Protein AF-A0A1Q7LPR7-F1 (afdb_monomer_lite)

Structure (mmCIF, N/CA/C/O backbone):
data_AF-A0A1Q7LPR7-F1
#
_entry.id   AF-A0A1Q7LPR7-F1
#
loop_
_atom_site.group_PDB
_atom_site.id
_atom_site.type_symbol
_atom_site.label_atom_id
_atom_site.label_alt_id
_atom_site.label_comp_id
_atom_site.label_asym_id
_atom_site.label_entity_id
_atom_site.label_seq_id
_atom_site.pdbx_PDB_ins_code
_atom_site.Cartn_x
_atom_site.Cartn_y
_atom_site.Cartn_z
_atom_site.occupancy
_atom_site.B_iso_or_equiv
_atom_site.auth_seq_id
_atom_site.auth_comp_id
_atom_site.auth_asym_id
_atom_site.auth_atom_id
_atom_site.pdbx_PDB_model_num
ATOM 1 N N . MET A 1 1 ? 12.268 -11.743 -10.978 1.00 50.31 1 MET A N 1
ATOM 2 C CA . MET A 1 1 ? 11.184 -10.882 -11.494 1.00 50.31 1 MET A CA 1
ATOM 3 C C . MET A 1 1 ? 11.426 -9.463 -11.012 1.00 50.31 1 MET A C 1
ATOM 5 O O . MET A 1 1 ? 11.695 -9.296 -9.826 1.00 50.31 1 MET A O 1
ATOM 9 N N . SER A 1 2 ? 11.388 -8.479 -11.913 1.00 66.75 2 SER A N 1
ATOM 10 C CA . SER A 1 2 ? 11.391 -7.059 -11.532 1.00 66.75 2 SER A CA 1
ATOM 11 C C . SER A 1 2 ? 10.079 -6.719 -10.808 1.00 66.75 2 SER A C 1
ATOM 13 O O . SER A 1 2 ? 9.069 -7.382 -11.047 1.00 66.75 2 SER A O 1
ATOM 15 N N . LEU A 1 3 ? 10.090 -5.768 -9.870 1.00 82.88 3 LEU A N 1
ATOM 16 C CA . LEU A 1 3 ? 8.852 -5.171 -9.354 1.00 82.88 3 LEU A CA 1
ATOM 17 C C . LEU A 1 3 ? 8.545 -3.953 -10.224 1.00 82.88 3 LEU A C 1
ATOM 19 O O . LEU A 1 3 ? 9.444 -3.160 -10.480 1.00 82.88 3 LEU A O 1
ATOM 23 N N . GLU A 1 4 ? 7.301 -3.826 -10.660 1.00 87.69 4 GLU A N 1
ATOM 24 C CA . GLU A 1 4 ? 6.805 -2.694 -11.442 1.00 87.69 4 GLU A CA 1
ATOM 25 C C . GLU A 1 4 ? 5.558 -2.136 -10.750 1.00 87.69 4 GLU A C 1
ATOM 27 O O . GLU A 1 4 ? 4.866 -2.909 -10.073 1.00 87.69 4 GLU A O 1
ATOM 32 N N . PRO A 1 5 ? 5.261 -0.833 -10.892 1.00 89.75 5 PRO A N 1
ATOM 33 C CA . PRO A 1 5 ? 3.999 -0.275 -10.434 1.00 89.75 5 PRO A CA 1
ATOM 34 C C . PRO A 1 5 ? 2.806 -1.036 -11.033 1.00 89.75 5 PRO A C 1
ATOM 36 O O . PRO A 1 5 ? 2.873 -1.538 -12.160 1.00 89.75 5 PRO A O 1
ATOM 39 N N . PRO A 1 6 ? 1.682 -1.121 -10.311 1.00 91.88 6 PRO A N 1
ATOM 40 C CA . PRO A 1 6 ? 0.491 -1.761 -10.821 1.00 91.88 6 PRO A CA 1
ATOM 41 C C . PRO A 1 6 ? -0.112 -0.887 -11.934 1.00 91.88 6 PRO A C 1
ATOM 43 O O . PRO A 1 6 ? -0.072 0.345 -11.859 1.00 91.88 6 PRO A O 1
ATOM 46 N N . PRO A 1 7 ? -0.741 -1.481 -12.957 1.00 92.88 7 PRO A N 1
ATOM 47 C CA . PRO A 1 7 ? -1.448 -0.708 -13.965 1.00 92.88 7 PRO A CA 1
ATOM 48 C C . PRO A 1 7 ? -2.642 0.029 -13.340 1.00 92.88 7 PRO A C 1
ATOM 50 O O . PRO A 1 7 ? -3.268 -0.442 -12.387 1.00 92.88 7 PRO A O 1
ATOM 53 N N . ALA A 1 8 ? -3.032 1.160 -13.932 1.00 91.50 8 ALA A N 1
ATOM 54 C CA . ALA A 1 8 ? -4.057 2.049 -13.375 1.00 91.50 8 ALA A CA 1
ATOM 55 C C . ALA A 1 8 ? -5.411 1.363 -13.083 1.00 91.50 8 ALA A C 1
ATOM 57 O O . ALA A 1 8 ? -6.131 1.772 -12.172 1.00 91.50 8 ALA A O 1
ATOM 58 N N . TRP A 1 9 ? -5.778 0.308 -13.821 1.00 93.38 9 TRP A N 1
ATOM 59 C CA . TRP A 1 9 ? -7.023 -0.426 -13.568 1.00 93.38 9 TRP A CA 1
ATOM 60 C C . TRP A 1 9 ? -7.014 -1.180 -12.228 1.00 93.38 9 TRP A C 1
ATOM 62 O O . TRP A 1 9 ? -8.065 -1.270 -11.593 1.00 93.38 9 TRP A O 1
ATOM 72 N N . VAL A 1 10 ? -5.851 -1.657 -11.767 1.00 95.44 10 VAL A N 1
ATOM 73 C CA . VAL A 1 10 ? -5.694 -2.312 -10.457 1.00 95.44 10 VAL A CA 1
ATOM 74 C C . VAL A 1 10 ? -5.910 -1.290 -9.346 1.00 95.44 10 VAL A C 1
ATOM 76 O O . VAL A 1 10 ? -6.716 -1.525 -8.449 1.00 95.44 10 VAL A O 1
ATOM 79 N N . LEU A 1 11 ? -5.278 -0.115 -9.452 1.00 94.94 11 LEU A N 1
ATOM 80 C CA . LEU A 1 11 ? -5.441 0.979 -8.486 1.00 94.94 11 LEU A CA 1
ATOM 81 C C . LEU A 1 11 ? -6.899 1.450 -8.406 1.00 94.94 11 LEU A C 1
ATOM 83 O O . LEU A 1 11 ? -7.449 1.613 -7.316 1.00 94.94 11 LEU A O 1
ATOM 87 N N . ARG A 1 12 ? -7.576 1.599 -9.554 1.00 94.69 12 ARG A N 1
ATOM 88 C CA . ARG A 1 12 ? -9.011 1.931 -9.586 1.00 94.69 12 ARG A CA 1
ATOM 89 C C . ARG A 1 12 ? -9.866 0.866 -8.899 1.00 94.69 12 ARG A C 1
ATOM 91 O O . ARG A 1 12 ? -10.773 1.217 -8.146 1.00 94.69 12 ARG A O 1
ATOM 98 N N . ALA A 1 13 ? -9.577 -0.417 -9.117 1.00 95.88 13 ALA A N 1
ATOM 99 C CA . ALA A 1 13 ? -10.288 -1.508 -8.453 1.00 95.88 13 ALA A CA 1
ATOM 100 C C . ALA A 1 13 ? -10.053 -1.515 -6.930 1.00 95.88 13 ALA A C 1
ATOM 102 O O . ALA A 1 13 ? -11.010 -1.674 -6.165 1.00 95.88 13 ALA A O 1
ATOM 103 N N . ALA A 1 14 ? -8.816 -1.280 -6.483 1.00 96.50 14 ALA A N 1
ATOM 104 C CA . ALA A 1 14 ? -8.454 -1.192 -5.069 1.00 96.50 14 ALA A CA 1
ATOM 105 C C . ALA A 1 14 ? -9.176 -0.027 -4.367 1.00 96.50 14 ALA A C 1
ATOM 107 O O . ALA A 1 14 ? -9.803 -0.212 -3.322 1.00 96.50 14 ALA A O 1
ATOM 108 N N . ARG A 1 15 ? -9.203 1.159 -4.986 1.00 95.19 15 ARG A N 1
ATOM 109 C CA . ARG A 1 15 ? -9.953 2.322 -4.479 1.00 95.19 15 ARG A CA 1
ATOM 110 C C . ARG A 1 15 ? -11.455 2.102 -4.456 1.00 95.19 15 ARG A C 1
ATOM 112 O O . ARG A 1 15 ? -12.104 2.464 -3.481 1.00 95.19 15 ARG A O 1
ATOM 119 N N . ALA A 1 16 ? -12.024 1.490 -5.494 1.00 95.81 16 ALA A N 1
ATOM 120 C CA . ALA A 1 16 ? -13.450 1.169 -5.514 1.00 95.81 16 ALA A CA 1
ATOM 121 C C . ALA A 1 16 ? -13.827 0.242 -4.345 1.00 95.81 16 ALA A C 1
ATOM 123 O O . ALA A 1 16 ? -14.868 0.424 -3.710 1.00 95.81 16 ALA A O 1
ATOM 124 N N . ARG A 1 17 ? -12.956 -0.722 -4.011 1.00 95.81 17 ARG A N 1
ATOM 125 C CA . ARG A 1 17 ? -13.112 -1.581 -2.828 1.00 95.81 17 ARG A CA 1
ATOM 126 C C . ARG A 1 17 ? -12.983 -0.800 -1.523 1.00 95.81 17 ARG A C 1
ATOM 128 O O . ARG A 1 17 ? -13.830 -0.983 -0.644 1.00 95.81 17 ARG A O 1
ATOM 135 N N . LEU A 1 18 ? -11.987 0.078 -1.405 1.00 94.44 18 LEU A N 1
ATOM 136 C CA . LEU A 1 18 ? -11.812 0.951 -0.243 1.00 94.44 18 LEU A CA 1
ATOM 137 C C . LEU A 1 18 ? -13.039 1.838 -0.018 1.00 94.44 18 LEU A C 1
ATOM 139 O O . LEU A 1 18 ? -13.600 1.820 1.068 1.00 94.44 18 LEU A O 1
ATOM 143 N N . ASN A 1 19 ? -13.518 2.531 -1.050 1.00 94.69 19 ASN A N 1
ATOM 144 C CA . ASN A 1 19 ? -14.674 3.425 -0.963 1.00 94.69 19 ASN A CA 1
ATOM 145 C C . ASN A 1 19 ? -15.959 2.689 -0.571 1.00 94.69 19 ASN A C 1
ATOM 147 O O . ASN A 1 19 ? -16.787 3.239 0.144 1.00 94.69 19 ASN A O 1
ATOM 151 N N . ARG A 1 20 ? -16.128 1.438 -1.017 1.00 95.56 20 ARG A N 1
ATOM 152 C CA . AR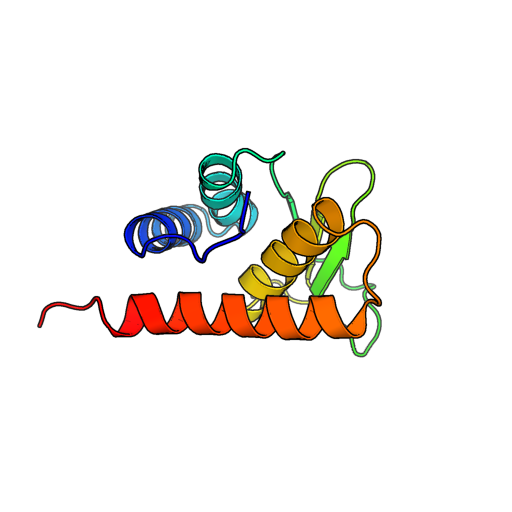G A 1 20 ? -17.298 0.620 -0.672 1.00 95.56 20 ARG A CA 1
ATOM 153 C C . ARG A 1 20 ? -17.268 0.108 0.767 1.00 95.56 20 ARG A C 1
ATOM 155 O O . ARG A 1 20 ? -18.320 -0.098 1.363 1.00 95.56 20 ARG A O 1
ATOM 162 N N . THR A 1 21 ? -16.086 -0.215 1.283 1.00 94.25 21 THR A N 1
ATOM 163 C CA . THR A 1 21 ? -15.940 -0.937 2.560 1.00 94.25 21 THR A CA 1
ATOM 164 C C . THR A 1 21 ? -15.439 -0.065 3.698 1.00 94.25 21 THR A C 1
ATOM 166 O O . THR A 1 21 ? -15.550 -0.468 4.852 1.00 94.25 21 THR A O 1
ATOM 169 N N . HIS A 1 22 ? -14.862 1.089 3.367 1.00 90.94 22 HIS A N 1
ATOM 170 C CA . HIS A 1 22 ? -14.111 1.963 4.260 1.00 90.94 22 HIS A CA 1
ATOM 171 C C . HIS A 1 22 ? -12.975 1.238 5.005 1.00 90.94 22 HIS A C 1
ATOM 173 O O . HIS A 1 22 ? -12.629 1.604 6.124 1.00 90.94 22 HIS A O 1
ATOM 179 N N . LYS A 1 23 ? -12.395 0.183 4.408 1.00 91.50 23 LYS A N 1
ATOM 180 C CA . LYS A 1 23 ? -11.332 -0.631 5.020 1.00 91.50 23 LYS A CA 1
ATOM 181 C C . LYS A 1 23 ? -10.100 -0.720 4.127 1.00 91.50 23 LYS A C 1
ATOM 183 O O . LYS A 1 23 ? -10.175 -1.250 3.021 1.00 91.50 23 LYS A O 1
ATOM 188 N N . TRP A 1 24 ? -8.945 -0.319 4.659 1.00 93.38 24 TRP A N 1
ATOM 189 C CA . TRP A 1 24 ? -7.650 -0.444 3.977 1.00 93.38 24 TRP A CA 1
ATOM 190 C C . TRP A 1 24 ? -7.293 -1.886 3.611 1.00 93.38 24 TRP A C 1
ATOM 192 O O . TRP A 1 24 ? -6.748 -2.120 2.540 1.00 93.38 24 TRP A O 1
ATOM 202 N N . SER A 1 25 ? -7.683 -2.880 4.414 1.00 93.44 25 SER A N 1
ATOM 203 C CA . SER A 1 25 ? -7.463 -4.287 4.042 1.00 93.44 25 SER A CA 1
ATOM 204 C C . SER A 1 25 ? -8.144 -4.667 2.724 1.00 93.44 25 SER A C 1
ATOM 206 O O . SER A 1 25 ? -7.562 -5.400 1.942 1.00 93.44 25 SER A O 1
ATOM 208 N N . ALA A 1 26 ? -9.317 -4.103 2.409 1.00 94.19 26 ALA A N 1
ATOM 209 C CA . ALA A 1 26 ? -9.990 -4.382 1.138 1.00 94.19 26 ALA A CA 1
ATOM 210 C C . ALA A 1 26 ? -9.275 -3.748 -0.069 1.00 94.19 26 ALA A C 1
ATOM 212 O O . ALA A 1 26 ? -9.398 -4.248 -1.187 1.00 94.19 26 ALA A O 1
ATOM 213 N N . TYR A 1 27 ? -8.549 -2.646 0.148 1.00 95.94 27 TYR A N 1
ATOM 214 C CA . TYR A 1 27 ? -7.642 -2.075 -0.847 1.00 95.94 27 TYR A CA 1
ATOM 215 C C . TYR A 1 27 ? -6.476 -3.036 -1.098 1.00 95.94 27 TYR A C 1
ATOM 217 O O . TYR A 1 27 ? -6.195 -3.403 -2.239 1.00 95.94 27 TYR A O 1
ATOM 225 N N . PHE A 1 28 ? -5.831 -3.483 -0.018 1.00 95.69 28 PHE A N 1
ATOM 226 C CA . PHE A 1 28 ? -4.668 -4.355 -0.098 1.00 95.69 28 PHE A CA 1
ATOM 227 C C . PHE A 1 28 ? -4.992 -5.753 -0.616 1.00 95.69 28 PHE A C 1
ATOM 229 O O . PHE A 1 28 ? -4.156 -6.313 -1.305 1.00 95.69 28 PHE A O 1
ATOM 236 N N . ASP A 1 29 ? -6.197 -6.284 -0.404 1.00 95.62 29 ASP A N 1
ATOM 237 C CA . ASP A 1 29 ? -6.612 -7.561 -0.995 1.00 95.62 29 ASP A CA 1
ATOM 238 C C . ASP A 1 29 ? -6.491 -7.544 -2.530 1.00 95.62 29 ASP A C 1
ATOM 240 O O . ASP A 1 29 ? -5.996 -8.496 -3.129 1.00 95.62 29 ASP A O 1
ATOM 244 N N . VAL A 1 30 ? -6.889 -6.442 -3.182 1.00 97.00 30 VAL A N 1
ATOM 245 C CA . VAL A 1 30 ? -6.755 -6.289 -4.643 1.00 97.00 30 VAL A CA 1
ATOM 246 C C . VAL A 1 30 ? -5.282 -6.251 -5.051 1.00 97.00 30 VAL A C 1
ATOM 248 O O . VAL A 1 30 ? -4.884 -6.915 -6.008 1.00 97.00 30 VAL A O 1
ATOM 251 N N . MET A 1 31 ? -4.473 -5.494 -4.311 1.00 96.50 31 MET A N 1
ATOM 252 C CA . MET A 1 31 ? -3.042 -5.348 -4.579 1.00 96.50 31 MET A CA 1
ATOM 253 C C . MET A 1 31 ? -2.284 -6.665 -4.356 1.00 96.50 31 MET A C 1
ATOM 255 O O . MET A 1 31 ? -1.471 -7.054 -5.190 1.00 96.50 31 MET A O 1
ATOM 259 N N . SER A 1 32 ? -2.580 -7.384 -3.273 1.00 94.56 32 SER A N 1
ATOM 260 C CA . SER A 1 32 ? -1.993 -8.685 -2.943 1.00 94.56 32 SER A CA 1
ATOM 261 C C . SER A 1 32 ? -2.303 -9.735 -4.006 1.00 94.56 32 SER A C 1
ATOM 263 O O . SER A 1 32 ? -1.408 -10.491 -4.373 1.00 94.56 32 SER A O 1
ATOM 265 N N . VAL A 1 33 ? -3.527 -9.749 -4.552 1.00 95.19 33 VAL A N 1
ATOM 266 C CA . VAL A 1 33 ? -3.888 -10.629 -5.677 1.00 95.19 33 VAL A CA 1
ATOM 267 C C . VAL A 1 33 ? -3.083 -10.284 -6.931 1.00 95.19 33 VAL A C 1
ATOM 269 O O . VAL A 1 33 ? -2.590 -11.189 -7.595 1.00 95.19 33 VAL A O 1
ATOM 272 N N . TYR A 1 34 ? -2.916 -8.996 -7.255 1.00 95.50 34 TYR A N 1
ATOM 273 C CA . TYR A 1 34 ? -2.127 -8.581 -8.423 1.00 95.50 34 TYR A CA 1
ATOM 274 C C . TYR A 1 34 ? -0.652 -8.997 -8.317 1.00 95.50 34 TYR A C 1
ATOM 276 O O . TYR A 1 34 ? -0.075 -9.471 -9.293 1.00 95.50 34 TYR A O 1
ATOM 284 N N . TYR A 1 35 ? -0.045 -8.840 -7.139 1.00 93.12 35 TYR A N 1
ATOM 285 C CA . TYR A 1 35 ? 1.365 -9.176 -6.919 1.00 93.12 35 TYR A CA 1
ATOM 286 C C . TYR A 1 35 ? 1.626 -10.643 -6.563 1.00 93.12 35 TYR A C 1
ATOM 288 O O . TYR A 1 35 ? 2.793 -10.995 -6.383 1.00 93.12 35 TYR A O 1
ATOM 296 N N . ASP A 1 36 ? 0.579 -11.468 -6.466 1.00 91.88 36 ASP A N 1
ATOM 297 C CA . ASP A 1 36 ? 0.643 -12.869 -6.037 1.00 91.88 36 ASP A CA 1
ATOM 298 C C . ASP A 1 36 ? 1.388 -13.041 -4.697 1.00 91.88 36 ASP A C 1
ATOM 300 O O . ASP A 1 36 ? 2.357 -13.790 -4.564 1.00 91.88 36 ASP A O 1
ATOM 304 N N . ILE A 1 37 ? 0.962 -12.269 -3.690 1.00 89.50 37 ILE A N 1
ATOM 305 C CA . ILE A 1 37 ? 1.501 -12.321 -2.323 1.00 89.50 37 ILE A CA 1
ATOM 306 C C . ILE A 1 37 ? 0.407 -12.610 -1.294 1.00 89.50 37 ILE A C 1
ATOM 308 O O . ILE A 1 37 ? -0.789 -12.482 -1.558 1.00 89.50 37 ILE A O 1
ATOM 312 N N . ALA A 1 38 ? 0.825 -12.962 -0.075 1.00 90.25 38 ALA A N 1
ATOM 313 C CA . ALA A 1 38 ? -0.095 -13.130 1.044 1.00 90.25 38 ALA A CA 1
ATOM 314 C C . ALA A 1 38 ? -0.929 -11.849 1.293 1.00 90.25 38 ALA A C 1
ATOM 316 O O . ALA A 1 38 ? -0.421 -10.737 1.099 1.00 90.25 38 ALA A O 1
ATOM 317 N N . PRO A 1 39 ? -2.190 -11.977 1.752 1.00 91.31 39 PRO A N 1
ATOM 318 C CA . PRO A 1 39 ? -3.024 -10.823 2.077 1.00 91.31 39 PRO A CA 1
ATOM 319 C C . PRO A 1 39 ? -2.370 -9.921 3.126 1.00 91.31 39 PRO A C 1
ATOM 321 O O . PRO A 1 39 ? -1.957 -10.396 4.189 1.00 91.31 39 PRO A O 1
ATOM 324 N N . VAL A 1 40 ? -2.316 -8.620 2.837 1.00 92.88 40 VAL A N 1
ATOM 325 C CA . VAL A 1 40 ? -1.814 -7.607 3.771 1.00 92.88 40 VAL A CA 1
ATOM 326 C C . VAL A 1 40 ? -2.980 -7.035 4.572 1.00 92.88 40 VAL A C 1
ATOM 328 O O . VAL A 1 40 ? -3.918 -6.452 4.027 1.00 92.88 40 VAL A O 1
ATOM 331 N N . LYS A 1 41 ? -2.935 -7.201 5.895 1.00 92.94 41 LYS A N 1
ATOM 332 C CA . LYS A 1 41 ? -3.938 -6.629 6.803 1.00 92.94 41 LYS A CA 1
ATOM 333 C C . LYS A 1 41 ? -3.615 -5.172 7.115 1.00 92.94 41 LYS A C 1
ATOM 335 O O . LYS A 1 41 ? -2.478 -4.736 6.977 1.00 92.94 41 LYS A O 1
ATOM 340 N N . ALA A 1 42 ? -4.620 -4.434 7.580 1.00 91.56 42 ALA A N 1
ATOM 341 C CA . ALA A 1 42 ? -4.461 -3.047 7.999 1.00 91.56 42 ALA A CA 1
ATOM 342 C C . ALA A 1 42 ? -5.240 -2.779 9.288 1.00 91.56 42 ALA A C 1
ATOM 344 O O . ALA A 1 42 ? -6.400 -3.186 9.385 1.00 91.56 42 ALA A O 1
ATOM 345 N N . LEU A 1 43 ? -4.626 -2.101 10.259 1.00 91.38 43 LEU A N 1
ATOM 346 C CA . LEU A 1 43 ? -5.288 -1.701 11.505 1.00 91.38 43 LEU A CA 1
ATOM 347 C C . LEU A 1 43 ? -4.747 -0.383 12.058 1.00 91.38 43 LEU A C 1
ATOM 349 O O . LEU A 1 43 ? -3.661 0.063 11.696 1.00 91.38 4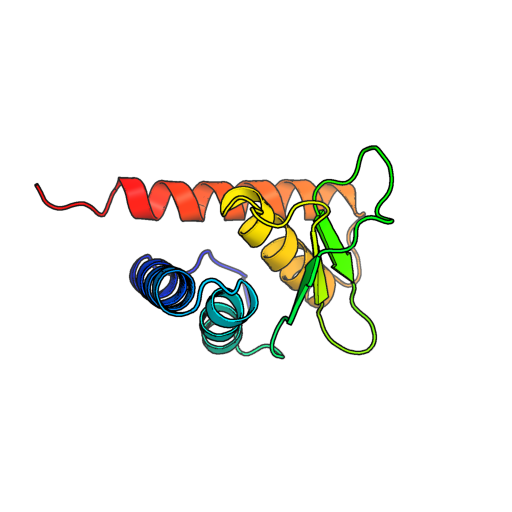3 LEU A O 1
ATOM 353 N N . VAL A 1 44 ? -5.519 0.229 12.955 1.00 89.56 44 VAL A N 1
ATOM 354 C CA . VAL A 1 44 ? -5.097 1.425 13.686 1.00 89.56 44 VAL A CA 1
ATOM 355 C C . VAL A 1 44 ? -4.368 1.003 14.958 1.00 89.56 44 VAL A C 1
ATOM 357 O O . VAL A 1 44 ? -4.925 0.263 15.768 1.00 89.56 44 VAL A O 1
ATOM 360 N N . ASN A 1 45 ? -3.143 1.488 15.144 1.00 91.25 45 ASN A N 1
ATOM 361 C CA . ASN A 1 45 ? -2.349 1.305 16.351 1.00 91.25 45 ASN A CA 1
ATOM 362 C C . ASN A 1 45 ? -1.949 2.678 16.936 1.00 91.25 45 ASN A C 1
ATOM 364 O O . ASN A 1 45 ? -0.972 3.291 16.497 1.00 91.25 45 ASN A O 1
ATOM 368 N N . PRO A 1 46 ? -2.666 3.172 17.962 1.00 87.19 46 PRO A N 1
ATOM 369 C CA . PRO A 1 46 ? -2.349 4.446 18.614 1.00 87.19 46 PRO A CA 1
ATOM 370 C C . PRO A 1 46 ? -1.004 4.459 19.355 1.00 87.19 46 PRO A C 1
ATOM 372 O O . PRO A 1 46 ? -0.515 5.530 19.712 1.00 87.19 46 PRO A O 1
ATOM 375 N N . GLN A 1 47 ? -0.414 3.287 19.612 1.00 90.06 47 GLN A N 1
ATOM 376 C CA . GLN A 1 47 ? 0.836 3.134 20.362 1.00 90.06 47 GLN A CA 1
ATOM 377 C C . GLN A 1 47 ? 2.085 3.283 19.484 1.00 90.06 47 GLN A C 1
ATOM 379 O O . GLN A 1 47 ? 3.201 3.208 19.999 1.00 90.06 47 GLN A O 1
ATOM 384 N N . LEU A 1 48 ? 1.922 3.511 18.175 1.00 87.94 48 LEU A N 1
ATOM 385 C CA . LEU A 1 48 ? 3.043 3.811 17.290 1.00 87.94 48 LEU A CA 1
ATOM 386 C C . LEU A 1 48 ? 3.842 5.014 17.802 1.00 87.94 48 LEU A C 1
ATOM 388 O O . LEU A 1 48 ? 3.288 5.991 18.325 1.00 87.94 48 LEU A O 1
ATOM 392 N N . GLY A 1 49 ? 5.164 4.942 17.613 1.00 85.19 49 GLY A N 1
ATOM 393 C CA . GLY A 1 49 ? 6.100 5.980 18.032 1.00 85.19 49 GLY A CA 1
ATOM 394 C C . GLY A 1 49 ? 5.639 7.377 17.609 1.00 85.19 49 GLY A C 1
ATOM 395 O O . GLY A 1 49 ? 4.946 7.560 16.608 1.00 85.19 49 GLY A O 1
ATOM 396 N N . SER A 1 50 ? 6.012 8.404 18.375 1.00 81.81 50 SER A N 1
ATOM 397 C CA . SER A 1 50 ? 5.508 9.771 18.165 1.00 81.81 50 SER A CA 1
ATOM 398 C C . SER A 1 50 ? 5.703 10.293 16.734 1.00 81.81 50 SER A C 1
ATOM 400 O O . SER A 1 50 ? 4.861 11.053 16.264 1.00 81.81 50 SER A O 1
ATOM 402 N N . LYS A 1 51 ? 6.746 9.823 16.038 1.00 84.88 51 LYS A N 1
ATOM 403 C CA . LYS A 1 51 ? 7.123 10.198 14.666 1.00 84.88 51 LYS A CA 1
ATOM 404 C C . LYS A 1 51 ? 6.609 9.256 13.564 1.00 84.88 51 LYS A C 1
ATOM 406 O O . LYS A 1 51 ? 6.857 9.528 12.397 1.00 84.88 51 LYS A O 1
ATOM 411 N N . ILE A 1 52 ? 5.944 8.155 13.911 1.00 85.00 52 ILE A N 1
ATOM 412 C CA . ILE A 1 52 ? 5.525 7.116 12.961 1.00 85.00 52 ILE A CA 1
ATOM 413 C C . ILE A 1 52 ? 4.047 7.329 12.613 1.00 85.00 52 ILE A C 1
ATOM 415 O O . ILE A 1 52 ? 3.193 7.314 13.500 1.00 85.00 52 ILE A O 1
ATOM 419 N N . VAL A 1 53 ? 3.748 7.545 11.329 1.00 87.19 53 VAL A N 1
ATOM 420 C CA . VAL A 1 53 ? 2.369 7.699 10.819 1.00 87.19 53 VAL A CA 1
ATOM 421 C C . VAL A 1 53 ? 1.778 6.347 10.422 1.00 87.19 53 VAL A C 1
ATOM 423 O O . VAL A 1 53 ? 0.604 6.080 10.690 1.00 87.19 53 VAL A O 1
ATOM 426 N N . ALA A 1 54 ? 2.595 5.488 9.821 1.00 90.50 54 ALA A N 1
ATOM 427 C CA . ALA A 1 54 ? 2.298 4.088 9.590 1.00 90.50 54 ALA A CA 1
ATOM 428 C C . ALA A 1 54 ? 3.593 3.265 9.621 1.00 90.50 54 ALA A C 1
ATOM 430 O O . ALA A 1 54 ? 4.680 3.838 9.571 1.00 90.50 54 ALA A O 1
ATOM 431 N N . GLN A 1 55 ? 3.467 1.950 9.762 1.00 91.56 55 GLN A N 1
ATOM 432 C CA . GLN A 1 55 ? 4.571 1.003 9.629 1.00 91.56 55 GLN A CA 1
ATOM 433 C C . GLN A 1 55 ? 4.054 -0.332 9.095 1.00 91.56 55 GLN A C 1
ATOM 435 O O . GLN A 1 55 ? 2.969 -0.776 9.484 1.00 91.56 55 GLN A O 1
ATOM 440 N N . TYR A 1 56 ? 4.837 -1.011 8.261 1.00 88.25 56 TYR A N 1
ATOM 441 C CA . TYR A 1 56 ? 4.626 -2.429 7.991 1.00 88.25 56 TYR A CA 1
ATOM 442 C C . TYR A 1 56 ? 5.304 -3.311 9.061 1.00 88.25 56 TYR A C 1
ATOM 444 O O . TYR A 1 56 ? 6.373 -3.000 9.585 1.00 88.25 56 TYR A O 1
ATOM 452 N N . SER A 1 57 ? 4.695 -4.460 9.345 1.00 86.31 57 SER A N 1
ATOM 453 C CA . SER A 1 57 ? 5.236 -5.547 10.161 1.00 86.31 57 SER A CA 1
ATOM 454 C C . SER A 1 57 ? 5.114 -6.874 9.408 1.00 86.31 57 SER A C 1
ATOM 456 O O . SER A 1 57 ? 4.127 -7.125 8.710 1.00 86.31 57 SER A O 1
ATOM 458 N N . SER A 1 58 ? 6.138 -7.725 9.507 1.00 73.25 58 SER A N 1
ATOM 459 C CA . SER A 1 58 ? 6.259 -8.971 8.736 1.00 73.25 58 SER A CA 1
ATOM 460 C C . SER A 1 58 ? 5.781 -10.233 9.467 1.00 73.25 58 SER A C 1
ATOM 462 O O . SER A 1 58 ? 5.722 -11.292 8.840 1.00 73.25 58 SER A O 1
ATOM 464 N N . THR A 1 59 ? 5.427 -10.167 10.757 1.00 63.53 59 THR A N 1
ATOM 465 C CA . THR A 1 59 ? 5.190 -11.355 11.600 1.00 63.53 59 THR A CA 1
ATOM 466 C C . THR A 1 59 ? 3.814 -11.374 12.277 1.00 63.53 59 THR A C 1
ATOM 468 O O . THR A 1 59 ? 3.406 -10.373 12.863 1.00 63.53 59 THR A O 1
ATOM 471 N N . PRO A 1 60 ? 3.093 -12.519 12.306 1.00 67.50 60 PRO A N 1
ATOM 472 C CA . PRO A 1 60 ? 3.188 -13.721 11.457 1.00 67.50 60 PRO A CA 1
ATOM 473 C C . PRO A 1 60 ? 2.475 -13.577 10.093 1.00 67.50 60 PRO A C 1
ATOM 475 O O . PRO A 1 60 ? 2.513 -14.496 9.280 1.00 67.50 60 PRO A O 1
ATOM 478 N N . ALA A 1 61 ? 1.814 -12.445 9.841 1.00 81.62 61 ALA A N 1
ATOM 479 C CA . ALA A 1 61 ? 1.191 -12.094 8.567 1.00 81.62 61 ALA A CA 1
ATOM 480 C C . ALA A 1 61 ? 1.534 -10.635 8.231 1.00 81.62 61 ALA A C 1
ATOM 482 O O . ALA A 1 61 ? 1.644 -9.839 9.167 1.00 81.62 61 ALA A O 1
ATOM 483 N N . PRO A 1 62 ? 1.672 -10.265 6.943 1.00 87.44 62 PRO A N 1
ATOM 484 C CA . PRO A 1 62 ? 1.926 -8.884 6.559 1.00 87.44 62 PRO A CA 1
ATOM 485 C C . PRO A 1 62 ? 0.845 -7.955 7.114 1.00 87.44 62 PRO A C 1
ATOM 487 O O . PRO A 1 62 ? -0.350 -8.144 6.861 1.00 87.44 62 PRO A O 1
ATOM 490 N N . LEU A 1 63 ? 1.266 -6.963 7.888 1.00 92.56 63 LEU A N 1
ATOM 491 C CA . LEU A 1 63 ? 0.377 -6.030 8.559 1.00 92.56 63 LEU A CA 1
ATOM 492 C C . LEU A 1 63 ? 0.877 -4.607 8.353 1.00 92.56 63 LEU A C 1
ATOM 494 O O . LEU A 1 63 ? 2.045 -4.339 8.591 1.00 92.56 63 LEU A O 1
ATOM 498 N N . ILE A 1 64 ? -0.015 -3.702 7.965 1.00 93.38 64 ILE A N 1
ATOM 499 C CA . ILE A 1 64 ? 0.234 -2.262 7.965 1.00 93.38 64 ILE A CA 1
ATOM 500 C C . ILE A 1 64 ? -0.527 -1.651 9.138 1.00 93.38 64 ILE A C 1
ATOM 502 O O . ILE A 1 64 ? -1.755 -1.723 9.221 1.00 93.38 64 ILE A O 1
ATOM 506 N N . GLU A 1 65 ? 0.207 -1.057 10.064 1.00 92.88 65 GLU A N 1
ATOM 507 C CA . GLU A 1 65 ? -0.343 -0.352 11.212 1.00 92.88 65 GLU A CA 1
ATOM 508 C C . GLU A 1 65 ? -0.309 1.143 10.931 1.00 92.88 65 GLU A C 1
ATOM 510 O O . GLU A 1 65 ? 0.732 1.664 10.549 1.00 92.88 65 GLU A O 1
ATOM 515 N N . SER A 1 66 ? -1.420 1.848 11.138 1.00 91.88 66 SER A N 1
ATOM 516 C CA . SER A 1 66 ? -1.460 3.310 11.054 1.00 91.88 66 SER A CA 1
ATOM 517 C C . SER A 1 66 ? -1.796 3.927 12.398 1.00 91.88 66 SER A C 1
ATOM 519 O O . SER A 1 66 ? -2.554 3.371 13.186 1.00 91.88 66 SER A O 1
ATOM 521 N N . LYS A 1 67 ? -1.258 5.114 12.662 1.00 88.19 67 LYS A N 1
ATOM 522 C CA . LYS A 1 67 ? -1.568 5.870 13.873 1.00 88.19 67 LYS A CA 1
ATOM 523 C C . LYS A 1 67 ? -2.946 6.532 13.813 1.00 88.19 67 LYS A C 1
ATOM 525 O O . LYS A 1 67 ? -3.536 6.800 14.856 1.00 88.19 67 LYS A O 1
ATOM 530 N N . ALA A 1 68 ? -3.443 6.806 12.607 1.00 81.06 68 ALA A N 1
ATOM 531 C CA . ALA A 1 68 ? -4.707 7.489 12.364 1.00 81.06 68 ALA A CA 1
ATOM 532 C C . ALA A 1 68 ? -5.725 6.557 11.697 1.00 81.06 68 ALA A C 1
ATOM 534 O O . ALA A 1 68 ? -5.364 5.677 10.919 1.00 81.06 68 ALA A O 1
ATOM 535 N N . GLU A 1 69 ? -7.013 6.794 11.956 1.00 75.50 69 GLU A N 1
ATOM 536 C CA . GLU A 1 69 ? -8.105 6.093 11.267 1.00 75.50 69 GLU A CA 1
ATOM 537 C C . GLU A 1 69 ? -8.112 6.396 9.761 1.00 75.50 69 GLU A C 1
ATOM 539 O O . GLU A 1 69 ? -8.348 5.513 8.935 1.00 75.50 69 GLU A O 1
ATOM 544 N N . THR A 1 70 ? -7.787 7.636 9.392 1.00 77.25 70 THR A N 1
ATOM 545 C CA . THR A 1 70 ? -7.697 8.106 8.009 1.00 77.25 70 THR A CA 1
ATOM 546 C C . THR A 1 70 ? -6.245 8.139 7.532 1.00 77.25 70 THR A C 1
ATOM 548 O O . THR A 1 70 ? -5.628 9.193 7.389 1.00 77.25 70 THR A O 1
ATOM 551 N N . MET A 1 71 ? -5.675 6.963 7.267 1.00 89.56 71 MET A N 1
ATOM 552 C CA . MET A 1 71 ? -4.398 6.860 6.550 1.00 89.56 71 MET A CA 1
ATOM 553 C C . MET A 1 71 ? -4.549 7.393 5.115 1.00 89.56 71 MET A C 1
ATOM 555 O O . MET A 1 71 ? -5.573 7.154 4.477 1.00 89.56 71 MET A O 1
ATOM 559 N N . SER A 1 72 ? -3.549 8.120 4.604 1.00 92.19 72 SER A N 1
ATOM 560 C CA . SER A 1 72 ? -3.542 8.576 3.206 1.00 92.19 72 SER A CA 1
ATOM 561 C C . SER A 1 72 ? -3.198 7.426 2.255 1.00 92.19 72 SER A C 1
ATOM 563 O O . SER A 1 72 ? -2.504 6.486 2.639 1.00 92.19 72 SER A O 1
ATOM 565 N N . GLU A 1 73 ? -3.624 7.509 0.993 1.00 93.19 73 GLU A N 1
ATOM 566 C CA . GLU A 1 73 ? -3.256 6.491 0.005 1.00 93.19 73 GLU A CA 1
ATOM 567 C C . GLU A 1 73 ? -1.755 6.460 -0.289 1.00 93.19 73 GLU A C 1
ATOM 569 O O . GLU A 1 73 ? -1.200 5.379 -0.456 1.00 93.19 73 GLU A O 1
ATOM 574 N N . GLN A 1 74 ? -1.084 7.615 -0.279 1.00 94.19 74 GLN A N 1
ATOM 575 C CA . GLN A 1 74 ? 0.371 7.676 -0.413 1.00 94.19 74 GLN A CA 1
ATOM 576 C C . GLN A 1 74 ? 1.053 6.855 0.686 1.00 94.19 74 GLN A C 1
ATOM 578 O O . GLN A 1 74 ? 1.890 6.008 0.397 1.00 94.19 74 GLN A O 1
ATOM 583 N N . THR A 1 75 ? 0.650 7.066 1.943 1.00 94.31 75 THR A N 1
ATOM 584 C CA . THR A 1 75 ? 1.175 6.329 3.101 1.00 94.31 75 THR A CA 1
ATOM 585 C C . THR A 1 75 ? 0.858 4.837 3.002 1.00 94.31 75 THR A C 1
ATOM 587 O O . THR A 1 75 ? 1.719 4.001 3.257 1.00 94.31 75 THR A O 1
ATOM 590 N N . ALA A 1 76 ? -0.365 4.492 2.597 1.00 93.62 76 ALA A N 1
ATOM 591 C CA . ALA A 1 76 ? -0.788 3.108 2.431 1.00 93.62 76 ALA A CA 1
ATOM 592 C C . ALA A 1 76 ? 0.049 2.372 1.373 1.00 93.62 76 ALA A C 1
ATOM 594 O O . ALA A 1 76 ? 0.497 1.248 1.599 1.00 93.62 76 ALA A O 1
ATOM 595 N N . LEU A 1 77 ? 0.264 3.014 0.222 1.00 95.31 77 LEU A N 1
ATOM 596 C CA . LEU A 1 77 ? 1.077 2.486 -0.867 1.00 95.31 77 LEU A CA 1
ATOM 597 C C . LEU A 1 77 ? 2.545 2.385 -0.468 1.00 95.31 77 LEU A C 1
ATOM 599 O O . LEU A 1 77 ? 3.153 1.354 -0.741 1.00 95.31 77 LEU A O 1
ATOM 603 N N . HIS A 1 78 ? 3.086 3.400 0.213 1.00 95.62 78 HIS A N 1
ATOM 604 C CA . HIS 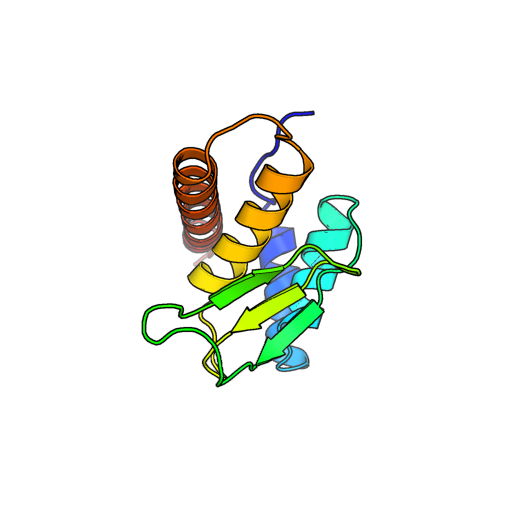A 1 78 ? 4.447 3.368 0.740 1.00 95.62 78 HIS A CA 1
ATOM 605 C C . HIS A 1 78 ? 4.665 2.106 1.581 1.00 95.62 78 HIS A C 1
ATOM 607 O O . HIS A 1 78 ? 5.511 1.286 1.242 1.00 95.62 78 HIS A O 1
ATOM 613 N N . GLU A 1 79 ? 3.864 1.881 2.628 1.00 94.88 79 GLU A N 1
ATOM 614 C CA . GLU A 1 79 ? 4.074 0.727 3.515 1.00 94.88 79 GLU A CA 1
ATOM 615 C C . GLU A 1 79 ? 3.875 -0.614 2.793 1.00 94.88 79 GLU A C 1
ATOM 617 O O . GLU A 1 79 ? 4.574 -1.594 3.060 1.00 94.88 79 GLU A O 1
ATOM 622 N N . PHE A 1 80 ? 2.959 -0.663 1.824 1.00 94.75 80 PHE A N 1
ATOM 623 C CA . PHE A 1 80 ? 2.742 -1.853 1.007 1.00 94.75 80 PHE A CA 1
ATOM 624 C C . PHE A 1 80 ? 3.939 -2.166 0.095 1.00 94.75 80 PHE A C 1
ATOM 626 O O . PHE A 1 80 ? 4.371 -3.318 0.005 1.00 94.75 80 PHE A O 1
ATOM 633 N N . PHE A 1 81 ? 4.521 -1.162 -0.563 1.00 93.69 81 PHE A N 1
ATOM 634 C CA . PHE A 1 81 ? 5.720 -1.359 -1.377 1.00 93.69 81 PHE A CA 1
ATOM 635 C C . PHE A 1 81 ? 6.956 -1.618 -0.530 1.00 93.69 81 PHE A C 1
ATOM 637 O O . PHE A 1 81 ? 7.772 -2.458 -0.902 1.00 93.69 81 PHE A O 1
ATOM 644 N N . HIS A 1 82 ? 7.063 -0.976 0.630 1.00 91.94 82 HIS A N 1
ATOM 645 C CA . HIS A 1 82 ? 8.116 -1.246 1.598 1.00 91.94 82 HIS A CA 1
ATOM 646 C C . HIS A 1 82 ? 8.106 -2.729 1.999 1.00 91.94 82 HIS A C 1
ATOM 648 O O . HIS A 1 82 ? 9.142 -3.390 1.934 1.00 91.94 82 HIS A O 1
ATOM 654 N N . HIS A 1 83 ? 6.924 -3.300 2.256 1.00 90.31 83 HIS A N 1
ATOM 655 C CA . HIS A 1 83 ? 6.755 -4.738 2.453 1.00 90.31 83 HIS A CA 1
ATOM 656 C C . HIS A 1 83 ? 7.229 -5.579 1.249 1.00 90.31 83 HIS A C 1
ATOM 658 O O . HIS A 1 83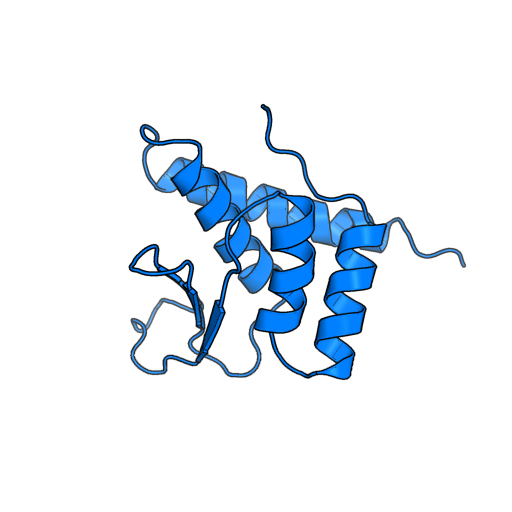 ? 7.992 -6.536 1.421 1.00 90.31 83 HIS A O 1
ATOM 664 N N . LEU A 1 84 ? 6.805 -5.236 0.027 1.00 90.25 84 LEU A N 1
ATOM 665 C CA . LEU A 1 84 ? 7.185 -5.968 -1.190 1.00 90.25 84 LEU A CA 1
ATOM 666 C C . LEU A 1 84 ? 8.695 -5.941 -1.447 1.00 90.25 84 LEU A C 1
ATOM 668 O O . LEU A 1 84 ? 9.283 -6.964 -1.819 1.00 90.25 84 LEU A O 1
ATOM 672 N N . PHE A 1 85 ? 9.330 -4.786 -1.252 1.00 89.12 85 PHE A N 1
ATOM 673 C CA . PHE A 1 85 ? 10.772 -4.646 -1.384 1.00 89.12 85 PHE A CA 1
ATOM 674 C C . PHE A 1 85 ? 11.492 -5.455 -0.319 1.00 89.12 85 PHE A C 1
ATOM 676 O O . PHE A 1 85 ? 12.361 -6.244 -0.685 1.00 89.12 85 PHE A O 1
ATOM 683 N N . HIS A 1 86 ? 11.062 -5.367 0.938 1.00 85.75 86 HIS A N 1
ATOM 684 C CA . HIS A 1 86 ? 11.654 -6.126 2.031 1.00 85.75 86 HIS A CA 1
ATOM 685 C C . HIS A 1 86 ? 11.595 -7.645 1.797 1.00 85.75 86 HIS A C 1
ATOM 687 O O . HIS A 1 86 ? 12.584 -8.359 1.975 1.00 85.75 86 HIS A O 1
ATOM 693 N N . GLN A 1 87 ? 10.454 -8.170 1.327 1.00 83.56 87 GLN A N 1
ATOM 694 C CA . GLN A 1 87 ? 10.325 -9.598 1.014 1.00 83.56 87 GLN A CA 1
ATOM 695 C C . GLN A 1 87 ? 11.248 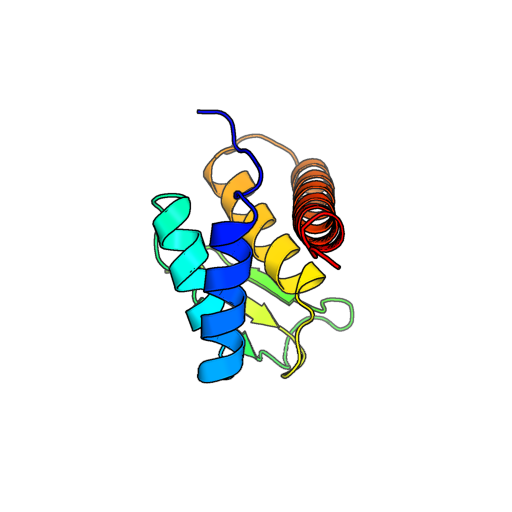-10.045 -0.128 1.00 83.56 87 GLN A C 1
ATOM 697 O O . GLN A 1 87 ? 11.823 -11.138 -0.077 1.00 83.56 87 GLN A O 1
ATOM 702 N N . ARG A 1 88 ? 11.383 -9.222 -1.175 1.00 79.81 88 ARG A N 1
ATOM 703 C CA . ARG A 1 88 ? 12.169 -9.560 -2.374 1.00 79.81 88 ARG A CA 1
ATOM 704 C C . ARG A 1 88 ? 13.666 -9.320 -2.182 1.00 79.81 88 ARG A C 1
ATOM 706 O O . ARG A 1 88 ? 14.480 -10.043 -2.757 1.00 79.81 88 ARG A O 1
ATOM 713 N N . ARG A 1 89 ? 14.049 -8.322 -1.389 1.00 71.75 89 ARG A N 1
ATOM 714 C CA . ARG A 1 89 ? 15.428 -7.867 -1.200 1.00 71.75 89 ARG A CA 1
ATOM 715 C C . ARG A 1 89 ? 15.896 -8.218 0.205 1.00 71.75 89 ARG A C 1
ATOM 717 O O . ARG A 1 89 ? 16.107 -7.363 1.043 1.00 71.75 89 ARG A O 1
ATOM 724 N N . ARG A 1 90 ? 16.215 -9.496 0.432 1.00 60.72 90 ARG A N 1
ATOM 725 C CA . ARG A 1 90 ? 16.828 -9.988 1.688 1.00 60.72 90 ARG A CA 1
ATOM 726 C C . ARG A 1 90 ? 18.201 -9.361 2.049 1.00 60.72 90 ARG A C 1
ATOM 728 O O . ARG A 1 90 ? 18.907 -9.925 2.881 1.00 60.72 90 ARG A O 1
ATOM 735 N N . ARG A 1 91 ? 18.669 -8.307 1.362 1.00 53.16 91 ARG A N 1
ATOM 736 C CA . ARG A 1 91 ? 20.080 -7.865 1.373 1.00 53.16 91 ARG A CA 1
ATOM 737 C C . ARG A 1 91 ? 20.334 -6.355 1.265 1.00 53.16 91 ARG A C 1
ATOM 739 O O . ARG A 1 91 ? 21.505 -5.984 1.272 1.00 53.16 91 ARG A O 1
ATOM 746 N N . HIS A 1 92 ? 19.325 -5.490 1.152 1.00 52.41 92 HIS A N 1
ATOM 747 C CA . HIS A 1 92 ? 19.573 -4.044 1.070 1.00 52.41 92 HIS A CA 1
ATOM 748 C C . HIS A 1 92 ? 19.283 -3.334 2.395 1.00 52.41 92 HIS A C 1
ATOM 750 O O . HIS A 1 92 ? 18.425 -3.745 3.167 1.00 52.41 92 HIS A O 1
ATOM 756 N N . SER A 1 93 ? 20.085 -2.310 2.689 1.00 55.81 93 SER A N 1
ATOM 757 C CA . SER A 1 93 ? 19.939 -1.448 3.859 1.00 55.81 93 SER A CA 1
ATOM 758 C C . SER A 1 93 ? 18.606 -0.692 3.802 1.00 55.81 93 SER A C 1
ATOM 760 O O . SER A 1 93 ? 18.190 -0.245 2.732 1.00 55.81 93 SER A O 1
ATOM 762 N N . GLY A 1 94 ? 17.950 -0.530 4.957 1.00 66.06 94 GLY A N 1
ATOM 763 C CA . GLY A 1 94 ? 16.568 -0.033 5.055 1.00 66.06 94 GLY A CA 1
ATOM 764 C C . GLY A 1 94 ? 16.299 1.342 4.428 1.00 66.06 94 GLY A C 1
ATOM 765 O O . GLY A 1 94 ? 15.182 1.595 3.993 1.00 66.06 94 GLY A O 1
ATOM 766 N N . GLU A 1 95 ? 17.303 2.214 4.292 1.00 72.25 95 GLU A N 1
ATOM 767 C CA . GLU A 1 95 ? 17.131 3.528 3.645 1.00 72.25 95 GLU A CA 1
ATOM 768 C C . GLU A 1 95 ? 16.834 3.426 2.139 1.00 72.25 95 GLU A C 1
ATOM 770 O O . GLU A 1 95 ? 16.055 4.213 1.604 1.00 72.25 95 GLU A O 1
ATOM 775 N N . GLY A 1 96 ? 17.404 2.435 1.445 1.00 79.88 96 GLY A N 1
ATOM 776 C CA . GLY A 1 96 ? 17.143 2.236 0.016 1.00 79.88 96 GLY A CA 1
ATOM 777 C C . GLY A 1 96 ? 15.747 1.673 -0.262 1.00 79.88 96 GLY A C 1
ATOM 778 O O . GLY A 1 96 ? 15.166 1.957 -1.306 1.00 79.88 96 GLY A O 1
ATOM 779 N N . GLU A 1 97 ? 15.198 0.884 0.665 1.00 85.62 97 GLU A N 1
ATOM 780 C CA . GLU A 1 97 ? 13.845 0.321 0.552 1.00 85.62 97 GLU A CA 1
ATOM 781 C C . GLU A 1 97 ? 12.777 1.397 0.765 1.00 85.62 97 GLU A C 1
ATOM 783 O O . GLU A 1 97 ? 11.815 1.448 0.002 1.00 85.62 97 GLU A O 1
ATOM 788 N N . GLN A 1 98 ? 13.003 2.298 1.725 1.00 88.06 98 GLN A N 1
ATOM 789 C CA . GLN A 1 98 ? 12.163 3.471 1.990 1.00 88.06 98 GLN A CA 1
ATOM 790 C C . GLN A 1 98 ? 12.041 4.376 0.758 1.00 88.06 98 GLN A C 1
ATOM 792 O O . GLN A 1 98 ? 10.935 4.654 0.300 1.00 88.06 98 GLN A O 1
ATOM 797 N N . ALA A 1 99 ? 13.172 4.764 0.157 1.00 89.00 99 ALA A N 1
ATOM 798 C CA . ALA A 1 99 ? 13.172 5.644 -1.012 1.00 89.00 99 ALA A CA 1
ATOM 799 C C . ALA A 1 99 ? 12.467 5.019 -2.231 1.00 89.00 99 ALA A C 1
ATOM 801 O O . ALA A 1 99 ? 11.777 5.708 -2.981 1.00 89.00 99 ALA A O 1
ATOM 802 N N . LEU A 1 100 ? 12.611 3.705 -2.429 1.00 90.25 100 LEU A N 1
ATOM 803 C CA . LEU A 1 100 ? 11.929 2.997 -3.514 1.00 90.25 100 LEU A CA 1
ATOM 804 C C . LEU A 1 100 ? 10.432 2.845 -3.256 1.00 90.25 100 LEU A C 1
ATOM 806 O O . LEU A 1 100 ? 9.641 2.955 -4.191 1.00 90.25 100 LEU A O 1
ATOM 810 N N . ALA A 1 101 ? 10.041 2.597 -2.007 1.00 92.38 101 ALA A N 1
ATOM 811 C CA . ALA A 1 101 ? 8.642 2.563 -1.610 1.00 92.38 101 ALA A CA 1
ATOM 812 C C . ALA A 1 101 ? 7.963 3.918 -1.848 1.00 92.38 101 ALA A C 1
ATOM 814 O O . ALA A 1 101 ? 6.874 3.957 -2.423 1.00 92.38 101 ALA A O 1
ATOM 815 N N . ASP A 1 102 ? 8.639 5.015 -1.498 1.00 93.62 102 ASP A N 1
ATOM 816 C CA . ASP A 1 102 ? 8.188 6.375 -1.797 1.00 93.62 102 ASP A CA 1
ATOM 817 C C . ASP A 1 102 ? 8.041 6.614 -3.298 1.00 93.62 102 ASP A C 1
ATOM 819 O O . ASP A 1 102 ? 6.993 7.080 -3.748 1.00 93.62 102 ASP A O 1
ATOM 823 N N . GLN A 1 103 ? 9.057 6.255 -4.084 1.00 92.94 103 GLN A N 1
ATOM 824 C CA . GLN A 1 103 ? 9.013 6.408 -5.535 1.00 92.94 103 GLN A CA 1
ATOM 825 C C . GLN A 1 103 ? 7.815 5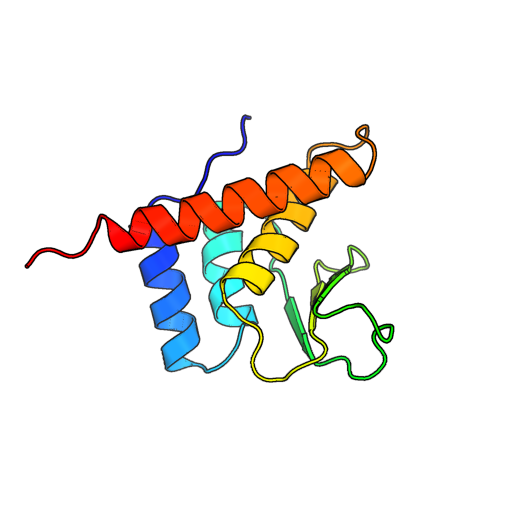.660 -6.137 1.00 92.94 103 GLN A C 1
ATOM 827 O O . GLN A 1 103 ? 7.036 6.239 -6.892 1.00 92.94 103 GLN A O 1
ATOM 832 N N . PHE A 1 104 ? 7.619 4.395 -5.766 1.00 93.88 104 PHE A N 1
ATOM 833 C CA . PHE A 1 104 ? 6.517 3.585 -6.287 1.00 93.88 104 PHE A CA 1
ATOM 834 C C . PHE A 1 104 ? 5.149 4.111 -5.844 1.00 93.88 104 PHE A C 1
ATOM 836 O O . PHE A 1 104 ? 4.195 4.079 -6.626 1.00 93.88 104 PHE A O 1
ATOM 843 N N . ALA A 1 105 ? 5.036 4.619 -4.614 1.00 94.69 105 ALA A N 1
ATOM 844 C CA . ALA A 1 105 ? 3.816 5.265 -4.147 1.00 94.69 105 ALA A CA 1
ATOM 845 C C . ALA A 1 105 ? 3.482 6.496 -5.002 1.00 94.69 105 ALA A C 1
ATOM 847 O O . ALA A 1 105 ? 2.336 6.647 -5.424 1.00 94.69 105 ALA A O 1
ATOM 848 N N . MET A 1 106 ? 4.475 7.330 -5.319 1.00 94.50 106 MET A N 1
ATOM 849 C CA . MET A 1 106 ? 4.295 8.506 -6.176 1.00 94.50 106 MET A CA 1
ATOM 850 C C . MET A 1 106 ? 3.898 8.128 -7.606 1.00 94.50 106 MET A C 1
ATOM 852 O O . MET A 1 106 ? 2.908 8.652 -8.115 1.00 94.50 106 MET A O 1
ATOM 856 N N . GLU A 1 107 ? 4.580 7.158 -8.219 1.00 93.94 107 GLU A N 1
ATOM 857 C CA . GLU A 1 107 ? 4.249 6.675 -9.567 1.00 93.94 107 GLU A CA 1
ATOM 858 C C . GLU A 1 107 ? 2.801 6.155 -9.643 1.00 93.94 107 GLU A C 1
ATOM 860 O O . GLU A 1 107 ? 2.069 6.453 -10.589 1.00 93.94 107 GLU A O 1
ATOM 865 N N . CYS A 1 108 ? 2.326 5.448 -8.611 1.00 93.19 108 CYS A N 1
ATOM 866 C CA . CYS A 1 108 ? 0.930 5.007 -8.530 1.00 93.19 108 CYS A CA 1
ATOM 867 C C . CYS A 1 108 ? -0.066 6.178 -8.480 1.00 93.19 108 CYS A C 1
ATOM 869 O O . CYS A 1 108 ? -1.147 6.107 -9.075 1.00 93.19 108 CYS A O 1
ATOM 871 N N . LEU A 1 109 ? 0.269 7.255 -7.767 1.00 90.88 109 LEU A N 1
ATOM 872 C CA . LEU A 1 109 ? -0.582 8.443 -7.686 1.00 90.88 109 LEU A CA 1
ATOM 873 C C . LEU A 1 109 ? -0.622 9.193 -9.027 1.00 90.88 109 LEU A C 1
ATOM 875 O O . LEU A 1 109 ? -1.697 9.620 -9.457 1.00 90.88 109 LEU A O 1
ATOM 879 N N . GLU A 1 110 ? 0.512 9.288 -9.721 1.00 89.88 110 GLU A N 1
ATOM 880 C CA . GLU A 1 110 ? 0.635 9.938 -11.031 1.00 89.88 110 GLU A CA 1
ATOM 881 C C . GLU A 1 110 ? -0.091 9.179 -12.147 1.00 89.88 110 GLU A C 1
ATOM 883 O O . GLU A 1 110 ? -0.833 9.788 -12.925 1.00 89.88 110 GLU A O 1
ATOM 888 N N . LEU A 1 111 ? 0.036 7.846 -12.181 1.00 83.19 111 LEU A N 1
ATOM 889 C CA . LEU A 1 111 ? -0.645 6.975 -13.151 1.00 83.19 111 LEU A CA 1
ATOM 890 C C . LEU A 1 111 ? -2.158 7.187 -13.175 1.00 83.19 111 LEU A C 1
ATOM 892 O O . LEU A 1 111 ? -2.818 6.986 -14.196 1.00 83.19 111 LEU A O 1
ATOM 896 N N . ASN A 1 112 ? -2.725 7.589 -12.043 1.00 66.38 112 ASN A N 1
ATOM 897 C CA . ASN A 1 112 ? -4.141 7.863 -11.958 1.00 66.38 112 ASN A CA 1
ATOM 898 C C . ASN A 1 112 ? -4.516 9.294 -12.365 1.00 66.38 112 ASN A C 1
ATOM 900 O O . ASN A 1 112 ? -5.608 9.497 -12.889 1.00 66.38 112 ASN A O 1
ATOM 904 N N . SER A 1 113 ? -3.636 10.272 -12.158 1.00 64.88 113 SER A N 1
ATOM 905 C CA . SER A 1 113 ? -3.852 11.650 -12.619 1.00 64.88 113 SER A CA 1
ATOM 906 C C . SER A 1 113 ? -3.836 11.750 -14.148 1.00 64.88 113 SER A C 1
ATOM 908 O O . SER A 1 113 ? -4.562 12.557 -14.720 1.00 64.88 113 SER A O 1
ATOM 910 N N . ALA A 1 114 ? -3.074 10.881 -14.817 1.00 59.31 114 ALA A N 1
ATOM 911 C CA . ALA A 1 114 ? -3.002 10.801 -16.278 1.00 59.31 114 ALA A CA 1
ATOM 912 C C . ALA A 1 114 ? -4.175 10.036 -16.933 1.00 59.31 114 ALA A C 1
ATOM 914 O O . ALA A 1 114 ? -4.313 10.043 -18.153 1.00 59.31 114 ALA A O 1
ATOM 915 N N . GLY A 1 115 ? -5.005 9.350 -16.138 1.00 51.97 115 GLY A N 1
ATOM 916 C CA . GLY A 1 115 ? -6.032 8.419 -16.616 1.00 51.97 115 GLY A CA 1
ATOM 917 C C . GLY A 1 115 ? -7.469 8.943 -16.600 1.00 51.97 115 GLY A C 1
ATOM 918 O O . GLY A 1 115 ? -8.373 8.134 -16.800 1.00 51.97 115 GLY A O 1
ATOM 919 N N . SER A 1 116 ? -7.696 10.233 -16.334 1.00 41.41 116 SER A N 1
ATOM 920 C CA . SER A 1 116 ? -9.020 10.864 -16.434 1.00 41.41 116 SER A CA 1
ATOM 921 C C . SER A 1 116 ? -9.296 11.252 -17.892 1.00 41.41 116 SER A C 1
ATOM 923 O O . SER A 1 116 ? -8.674 12.199 -18.373 1.00 41.41 116 SER A O 1
ATOM 925 N N . PRO A 1 117 ? -10.208 10.577 -18.616 1.00 43.53 117 PRO A N 1
ATOM 926 C CA . PRO A 1 117 ? -10.756 11.162 -19.826 1.00 43.53 117 PRO A CA 1
ATOM 927 C C . PRO A 1 117 ? -11.677 12.313 -19.405 1.00 43.53 117 PRO A C 1
ATOM 929 O O . PRO A 1 117 ? -12.592 12.107 -18.606 1.00 43.53 117 PRO A O 1
ATOM 932 N N . THR A 1 118 ? -11.397 13.521 -19.895 1.00 38.16 118 THR A N 1
ATOM 933 C CA . THR A 1 118 ? -12.398 14.596 -20.001 1.00 38.16 118 THR A CA 1
ATOM 934 C C . THR A 1 118 ? -13.563 14.164 -20.872 1.00 38.16 118 THR A C 1
ATOM 936 O O . THR A 1 118 ? -13.278 13.503 -21.900 1.00 38.16 118 THR A O 1
#

pLDDT: mean 85.79, std 13.17, range [38.16, 97.0]

Foldseek 3Di:
DDDDADALVLQVCLVVQCVVPVALQSSQVSVCVVVVHFREHEDEDLPPDPPDQWAWDPPPHTYIYGNDSDDDQLRSQLRVQLVVCVVVCVDDDSVVSNVVSNVSSVVNVVSNVVPDDD

Sequence (118 aa):
MSLEPPPAWVLRAARARLNRTHKWSAYFDVMSVYYDIAPVKALVNPQLGSKIVAQYSSTPAPLIESKAETMSEQTALHEFFHHLFHQRRRRHSGEGEQALADQFAMECLELNSAGSPT

Secondary structure (DSSP, 8-state):
----PPPHHHHHHHHHHHHHH--HHHHHHHHHHHHT-PPPEEEE-TTS-TT-SEEEE-SSS-EEEESSSS--HHHHHHHHHHHHHHHH-TTS-HHHHHHHHHHHHHHHHHHHHTT---

Radius of gyration: 13.86 Å; chains: 1; bounding box: 37×28×40 Å